Protein AF-A0A5N3ZYA6-F1 (afdb_monomer)

Radius of gyration: 19.06 Å; Cα contacts (8 Å, |Δi|>4): 61; chains: 1; bounding box: 46×32×50 Å

Structure (mmCIF, N/CA/C/O backbone):
data_AF-A0A5N3ZYA6-F1
#
_entry.id   AF-A0A5N3ZYA6-F1
#
loop_
_atom_site.group_PDB
_atom_site.id
_atom_site.type_symbol
_atom_site.label_atom_id
_atom_site.label_alt_id
_atom_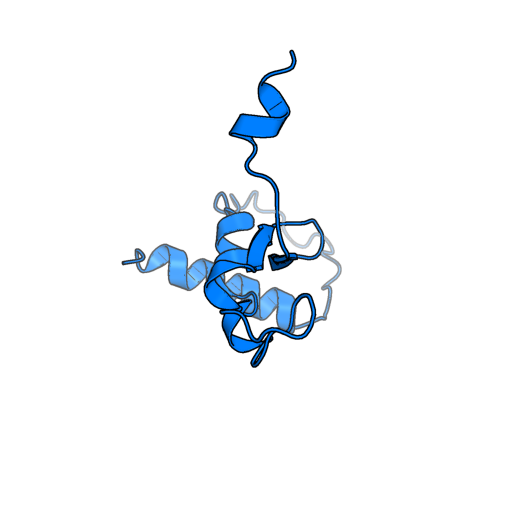site.label_comp_id
_atom_site.label_asym_id
_atom_site.label_entity_id
_atom_site.label_seq_id
_atom_site.pdbx_PDB_ins_code
_atom_site.Cartn_x
_atom_site.Cartn_y
_atom_site.Cartn_z
_atom_site.occupancy
_atom_site.B_iso_or_equiv
_atom_site.auth_seq_id
_atom_site.auth_comp_id
_atom_site.auth_asym_id
_atom_site.auth_atom_id
_atom_site.pdbx_PDB_model_num
ATOM 1 N N . MET A 1 1 ? 5.655 14.686 -11.450 1.00 33.44 1 MET A N 1
ATOM 2 C CA . MET A 1 1 ? 5.779 14.750 -12.922 1.00 33.44 1 MET A CA 1
ATOM 3 C C . MET A 1 1 ? 7.100 14.083 -13.269 1.00 33.44 1 MET A C 1
ATOM 5 O O . MET A 1 1 ? 8.119 14.544 -12.773 1.00 33.44 1 MET A O 1
ATOM 9 N N . LEU A 1 2 ? 7.083 12.939 -13.956 1.00 47.31 2 LEU A N 1
ATOM 10 C CA . LEU A 1 2 ? 8.307 12.205 -14.302 1.00 47.31 2 LEU A CA 1
ATOM 11 C C . LEU A 1 2 ? 8.927 12.786 -15.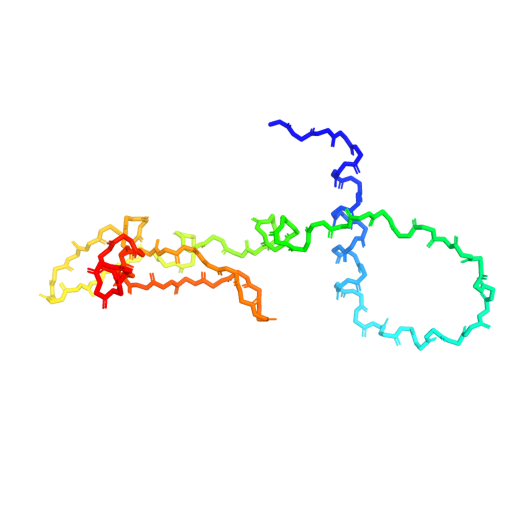580 1.00 47.31 2 LEU A C 1
ATOM 13 O O . LEU A 1 2 ? 8.202 13.171 -16.492 1.00 47.31 2 LEU A O 1
ATOM 17 N N . ASN A 1 3 ? 10.260 12.832 -15.623 1.00 56.62 3 ASN A N 1
ATOM 18 C CA . ASN A 1 3 ? 11.047 13.108 -16.825 1.00 56.62 3 ASN A CA 1
ATOM 19 C C . ASN A 1 3 ? 10.853 11.956 -17.834 1.00 56.62 3 ASN A C 1
ATOM 21 O O . ASN A 1 3 ? 10.841 10.792 -17.426 1.00 56.62 3 ASN A O 1
ATOM 25 N N . GLU A 1 4 ? 10.698 12.257 -19.125 1.00 56.47 4 GLU A N 1
ATOM 26 C CA . GLU A 1 4 ? 10.332 11.281 -20.172 1.00 56.47 4 GLU A CA 1
ATOM 27 C C . GLU A 1 4 ? 11.302 10.088 -20.270 1.00 56.47 4 GLU A C 1
ATOM 29 O O . GLU A 1 4 ? 10.905 8.970 -20.605 1.00 56.47 4 GLU A O 1
ATOM 34 N N . THR A 1 5 ? 12.564 10.296 -19.892 1.00 58.44 5 THR A N 1
ATOM 35 C CA . THR A 1 5 ? 13.608 9.265 -19.843 1.00 58.44 5 THR A CA 1
ATOM 36 C C . THR A 1 5 ? 13.322 8.162 -18.821 1.00 58.44 5 THR A C 1
ATOM 38 O O . THR A 1 5 ? 13.503 6.984 -19.128 1.00 58.44 5 THR A O 1
ATOM 41 N N . ASN A 1 6 ? 12.812 8.506 -17.634 1.00 60.34 6 ASN A N 1
ATOM 42 C CA . ASN A 1 6 ? 12.507 7.528 -16.581 1.00 60.34 6 ASN A CA 1
ATOM 43 C C . ASN A 1 6 ? 11.325 6.636 -16.979 1.00 60.34 6 ASN A C 1
ATOM 45 O O . ASN A 1 6 ? 11.323 5.439 -16.703 1.00 60.34 6 ASN A O 1
ATOM 49 N N . HIS A 1 7 ? 10.354 7.206 -17.695 1.00 65.88 7 HIS A N 1
ATOM 50 C CA . HIS A 1 7 ? 9.196 6.476 -18.200 1.00 65.88 7 HIS A CA 1
ATOM 51 C C . HIS A 1 7 ? 9.580 5.434 -19.267 1.00 65.88 7 HIS A C 1
ATOM 53 O O . HIS A 1 7 ? 9.029 4.332 -19.280 1.00 65.88 7 HIS A O 1
ATOM 59 N N . SER A 1 8 ? 10.557 5.744 -20.132 1.00 74.56 8 SER A N 1
ATOM 60 C CA . SER A 1 8 ? 11.079 4.778 -21.111 1.00 74.56 8 SER A CA 1
ATOM 61 C C . SER A 1 8 ? 11.748 3.580 -20.429 1.00 74.56 8 SER A C 1
ATOM 63 O O . SER A 1 8 ? 11.460 2.439 -20.784 1.00 74.56 8 SER A O 1
ATOM 65 N N . ILE A 1 9 ? 12.575 3.830 -19.408 1.00 74.00 9 ILE A N 1
ATOM 66 C CA . ILE A 1 9 ? 13.321 2.786 -18.686 1.00 74.00 9 ILE A CA 1
ATOM 67 C C . ILE A 1 9 ? 12.367 1.838 -17.944 1.00 74.00 9 ILE A C 1
ATOM 69 O O . ILE A 1 9 ? 12.473 0.622 -18.092 1.00 74.00 9 ILE A O 1
ATOM 73 N N . THR A 1 10 ? 11.387 2.368 -17.201 1.00 74.12 10 THR A N 1
ATOM 74 C CA . THR A 1 10 ? 10.387 1.548 -16.488 1.00 74.12 10 THR A CA 1
ATOM 75 C C . THR A 1 10 ? 9.590 0.658 -17.443 1.00 74.12 10 THR A C 1
ATOM 77 O O . THR A 1 10 ? 9.330 -0.506 -17.137 1.00 74.12 10 THR A O 1
ATOM 80 N N . LYS A 1 11 ? 9.219 1.181 -18.620 1.00 80.12 11 LYS A N 1
ATOM 81 C CA . LYS A 1 11 ? 8.461 0.434 -19.631 1.00 80.12 11 LYS A CA 1
ATOM 82 C C . LYS A 1 11 ? 9.264 -0.722 -20.222 1.00 80.12 11 LYS A C 1
ATOM 84 O O . LYS A 1 11 ? 8.689 -1.778 -20.480 1.00 80.12 11 LYS A O 1
ATOM 89 N N . ASP A 1 12 ? 10.557 -0.533 -20.454 1.00 80.25 12 ASP A N 1
ATOM 90 C CA . ASP A 1 12 ? 11.412 -1.588 -20.999 1.00 80.25 12 ASP A CA 1
ATOM 91 C C . ASP A 1 12 ? 11.699 -2.672 -19.953 1.00 80.25 12 ASP A C 1
ATOM 93 O O . ASP A 1 12 ? 11.504 -3.850 -20.244 1.00 80.25 12 ASP A O 1
ATOM 97 N N . MET A 1 13 ? 11.964 -2.289 -18.700 1.00 75.50 13 MET A N 1
ATOM 98 C CA . MET A 1 13 ? 12.072 -3.245 -17.590 1.00 75.50 13 MET A CA 1
ATOM 99 C C . MET A 1 13 ? 10.802 -4.078 -17.388 1.00 75.50 13 MET A C 1
ATOM 101 O O . MET A 1 13 ? 10.872 -5.285 -17.158 1.00 75.50 13 MET A O 1
ATOM 105 N N . LEU A 1 14 ? 9.626 -3.450 -17.489 1.00 81.94 14 LEU A N 1
ATOM 106 C CA . LEU A 1 14 ? 8.352 -4.155 -17.372 1.00 81.94 14 LEU A CA 1
ATOM 107 C C . LEU A 1 14 ? 8.178 -5.193 -18.492 1.00 81.94 14 LEU A C 1
ATOM 109 O O . LEU A 1 14 ? 7.721 -6.305 -18.234 1.00 81.94 14 LEU A O 1
ATOM 113 N N . LYS A 1 15 ? 8.563 -4.859 -19.731 1.00 82.25 15 LYS A N 1
ATOM 114 C CA . LYS A 1 15 ? 8.518 -5.815 -20.850 1.00 82.25 15 LYS A CA 1
ATOM 115 C C . LYS A 1 15 ? 9.445 -7.001 -20.612 1.00 82.25 15 LYS A C 1
ATOM 117 O O . LYS A 1 15 ? 9.044 -8.120 -20.925 1.00 82.25 15 LYS A O 1
ATOM 122 N N . ASP A 1 16 ? 10.640 -6.771 -20.078 1.00 78.75 16 ASP A N 1
ATOM 123 C CA . ASP A 1 16 ? 11.594 -7.841 -19.777 1.00 78.75 16 ASP A CA 1
ATOM 124 C C . ASP A 1 16 ? 11.057 -8.768 -18.680 1.00 78.75 16 ASP A C 1
ATOM 126 O O . ASP A 1 16 ? 11.071 -9.988 -18.845 1.00 78.75 16 ASP A O 1
ATOM 130 N N . PHE A 1 17 ? 1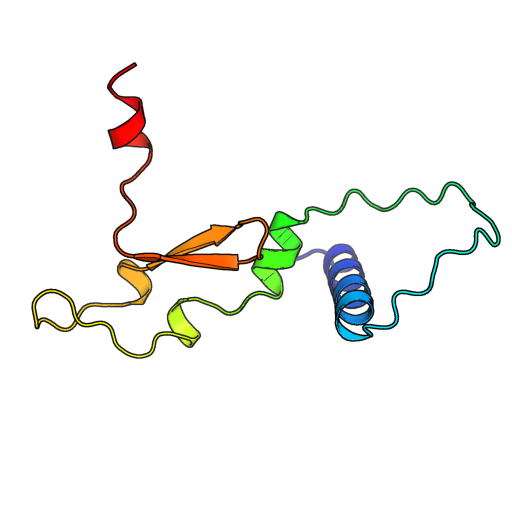0.473 -8.200 -17.619 1.00 77.31 17 PHE A N 1
ATOM 131 C CA . PHE A 1 17 ? 9.825 -8.963 -16.548 1.00 77.31 17 PHE A CA 1
ATOM 132 C C . PHE A 1 17 ? 8.661 -9.823 -17.068 1.00 77.31 17 PHE A C 1
ATOM 134 O O . PHE A 1 17 ? 8.594 -11.027 -16.815 1.00 77.31 17 PHE A O 1
ATOM 141 N N . CYS A 1 18 ? 7.754 -9.233 -17.854 1.00 80.75 18 CYS A N 1
ATOM 142 C CA . CYS A 1 18 ? 6.585 -9.938 -18.382 1.00 80.75 18 CYS A CA 1
ATOM 143 C C . CYS A 1 18 ? 6.930 -10.988 -19.446 1.00 80.75 18 CYS A C 1
ATOM 145 O O . CYS A 1 18 ? 6.140 -11.904 -19.668 1.00 80.75 18 CYS A O 1
ATOM 147 N N . ARG A 1 19 ? 8.078 -10.876 -20.126 1.00 80.88 19 ARG A N 1
ATOM 148 C CA . ARG A 1 19 ? 8.431 -11.793 -21.216 1.00 80.88 19 ARG A CA 1
ATOM 149 C C . ARG A 1 19 ? 8.818 -13.194 -20.750 1.00 80.88 19 ARG A C 1
ATOM 151 O O . ARG A 1 19 ? 8.774 -14.071 -21.604 1.00 80.88 19 ARG A O 1
ATOM 158 N N . SER A 1 20 ? 9.161 -13.418 -19.470 1.00 60.47 20 SER A N 1
ATOM 159 C CA . SER A 1 20 ? 9.464 -14.724 -18.820 1.00 60.47 20 SER A CA 1
ATOM 160 C C . SER A 1 20 ? 10.373 -15.719 -19.573 1.00 60.47 20 SER A C 1
ATOM 162 O O . SER A 1 20 ? 10.652 -16.804 -19.076 1.00 60.47 20 SER A O 1
ATOM 164 N N . ASN A 1 21 ? 10.922 -15.356 -20.728 1.00 53.41 21 ASN A N 1
ATOM 165 C CA . ASN A 1 21 ? 12.065 -16.006 -21.328 1.00 53.41 21 ASN A CA 1
ATOM 166 C C . ASN A 1 21 ? 13.275 -15.362 -20.672 1.00 53.41 21 ASN A C 1
ATOM 168 O O . ASN A 1 21 ? 13.749 -14.321 -21.128 1.00 53.41 21 ASN A O 1
ATOM 172 N N . PHE A 1 22 ? 13.749 -15.962 -19.578 1.00 54.84 22 PHE A N 1
ATOM 173 C CA . PHE A 1 22 ? 15.117 -15.756 -19.124 1.00 54.84 22 PHE A CA 1
ATOM 174 C C . PHE A 1 22 ? 16.011 -16.183 -20.288 1.00 54.84 22 PHE A C 1
ATOM 176 O O . PHE A 1 22 ? 16.344 -17.358 -20.444 1.00 54.84 22 PHE A O 1
ATOM 183 N N . VAL A 1 23 ? 16.308 -15.243 -21.188 1.00 51.72 23 VAL A N 1
ATOM 184 C CA . VAL A 1 23 ? 17.353 -15.418 -22.180 1.00 51.72 23 VAL A CA 1
ATOM 185 C C . VAL A 1 23 ? 18.583 -15.651 -21.332 1.00 51.72 23 VAL A C 1
ATOM 187 O O . VAL A 1 23 ? 19.048 -14.739 -20.651 1.00 51.72 23 VAL A O 1
ATOM 190 N N . SER A 1 24 ? 19.046 -16.902 -21.303 1.00 46.12 24 SER A N 1
ATOM 191 C CA . SER A 1 24 ? 20.380 -17.212 -20.827 1.00 46.12 24 SER A CA 1
ATOM 192 C C . SER A 1 24 ? 21.271 -16.215 -21.546 1.00 46.12 24 SER A C 1
ATOM 194 O O . SER A 1 24 ? 21.338 -16.235 -22.776 1.00 46.12 24 SER A O 1
ATOM 196 N N . ILE A 1 25 ? 21.829 -15.259 -20.802 1.00 50.94 25 ILE A N 1
ATOM 197 C CA . ILE A 1 25 ? 22.789 -14.302 -21.330 1.00 50.94 25 ILE A CA 1
ATOM 198 C C . ILE A 1 25 ? 24.032 -15.139 -21.639 1.00 50.94 25 ILE A C 1
ATOM 200 O O . ILE A 1 25 ? 25.015 -15.140 -20.906 1.00 50.94 25 ILE A O 1
ATOM 204 N N . THR A 1 26 ? 23.981 -15.933 -22.707 1.00 47.41 26 THR A N 1
ATOM 205 C CA . THR A 1 26 ? 25.173 -16.377 -23.397 1.00 47.41 26 THR A CA 1
ATOM 206 C C . THR A 1 26 ? 25.788 -15.097 -23.899 1.00 47.41 26 THR A C 1
ATOM 208 O O . THR A 1 26 ? 25.220 -14.434 -24.765 1.00 47.41 26 THR A O 1
ATOM 211 N N . ALA A 1 27 ? 26.884 -14.732 -23.245 1.00 49.47 27 ALA A N 1
ATOM 212 C CA . ALA A 1 27 ? 27.751 -13.613 -23.531 1.00 49.47 27 ALA A CA 1
ATOM 213 C C . ALA A 1 27 ? 28.037 -13.492 -25.037 1.00 49.47 27 ALA A C 1
ATOM 215 O O . ALA A 1 27 ? 29.054 -13.960 -25.536 1.00 49.47 27 ALA A O 1
ATOM 216 N N . ALA A 1 28 ? 27.134 -12.851 -25.767 1.00 45.56 28 ALA A N 1
ATOM 217 C CA . ALA A 1 28 ? 27.356 -12.391 -27.119 1.00 45.56 28 ALA A CA 1
ATOM 218 C C . ALA A 1 28 ? 27.454 -10.874 -27.013 1.00 45.56 28 ALA A C 1
ATOM 220 O O . ALA A 1 28 ? 26.474 -10.147 -27.136 1.00 45.56 28 ALA A O 1
ATOM 221 N N . ASN A 1 29 ? 28.684 -10.445 -26.730 1.00 50.38 29 ASN A N 1
ATOM 222 C CA . ASN A 1 29 ? 29.160 -9.067 -26.727 1.00 50.38 29 ASN A CA 1
ATOM 223 C C . ASN A 1 29 ? 28.737 -8.267 -25.492 1.00 50.38 29 ASN A C 1
ATOM 225 O O . ASN A 1 29 ? 27.889 -7.382 -25.553 1.00 50.38 29 ASN A O 1
ATOM 229 N N . ALA A 1 30 ? 29.420 -8.536 -24.375 1.00 48.75 30 ALA A N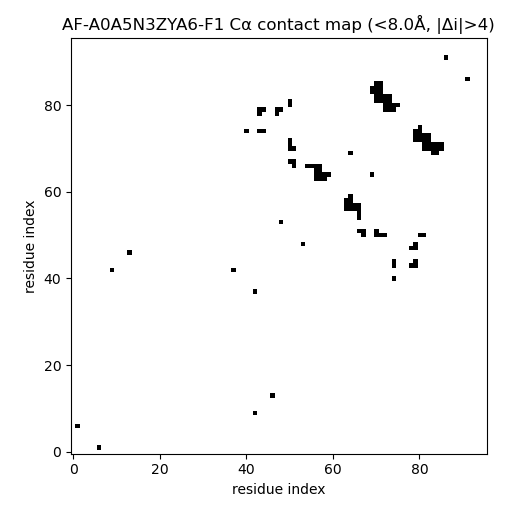 1
ATOM 230 C CA . ALA A 1 30 ? 29.552 -7.575 -23.288 1.00 48.75 30 ALA A CA 1
ATOM 231 C C . ALA A 1 30 ? 30.308 -6.337 -23.804 1.00 48.75 30 ALA A C 1
ATOM 233 O O . ALA A 1 30 ? 31.499 -6.154 -23.556 1.00 48.75 30 ALA A O 1
ATOM 234 N N . THR A 1 31 ? 29.615 -5.462 -24.532 1.00 48.66 31 THR A N 1
ATOM 235 C CA . THR A 1 31 ? 29.881 -4.046 -24.340 1.00 48.66 31 THR A CA 1
ATOM 236 C C . THR A 1 31 ? 29.549 -3.787 -22.879 1.00 48.66 31 THR A C 1
ATOM 238 O O . THR A 1 31 ? 28.513 -4.219 -22.374 1.00 48.66 31 THR A O 1
ATOM 241 N N . THR A 1 32 ? 30.475 -3.163 -22.163 1.00 50.91 32 THR A N 1
ATOM 242 C CA . THR A 1 32 ? 30.267 -2.606 -20.828 1.00 50.91 32 THR A CA 1
ATOM 243 C C . THR A 1 32 ? 29.208 -1.508 -20.934 1.00 50.91 32 THR A C 1
ATOM 245 O O . THR A 1 32 ? 29.506 -0.317 -20.892 1.00 50.91 32 THR A O 1
ATOM 248 N N . GLY A 1 33 ? 27.968 -1.911 -21.198 1.00 43.84 33 GLY A N 1
ATOM 249 C CA . GLY A 1 33 ? 26.804 -1.064 -21.211 1.00 43.84 33 GLY A CA 1
ATOM 250 C C . GLY A 1 33 ? 26.575 -0.676 -19.772 1.00 43.84 33 GLY A C 1
ATOM 251 O O . GLY A 1 33 ? 26.207 -1.509 -18.949 1.00 43.84 33 GLY A O 1
ATOM 252 N N . SER A 1 34 ? 26.868 0.583 -19.470 1.00 48.59 34 SER A N 1
ATOM 253 C CA . SER A 1 34 ? 26.395 1.251 -18.271 1.00 48.59 34 SER A CA 1
ATOM 254 C C . SER A 1 34 ? 24.883 1.053 -18.208 1.00 48.59 34 SER A C 1
ATOM 256 O O . SER A 1 34 ? 24.139 1.814 -18.827 1.00 48.59 34 SER A O 1
ATOM 258 N N . PHE A 1 35 ? 24.427 0.026 -17.489 1.00 53.81 35 PHE A N 1
ATOM 259 C CA . PHE A 1 35 ? 23.043 -0.042 -17.057 1.00 53.81 35 PHE A CA 1
ATOM 260 C C . PHE A 1 35 ? 22.792 1.271 -16.312 1.00 53.81 35 PHE A C 1
ATOM 262 O O . PHE A 1 35 ? 23.541 1.571 -15.375 1.00 53.81 35 PHE A O 1
ATOM 269 N N . PRO A 1 36 ? 21.828 2.103 -16.753 1.00 63.62 36 PRO A N 1
ATOM 270 C CA . PRO A 1 36 ? 21.441 3.282 -15.995 1.00 63.62 36 PRO A CA 1
ATOM 271 C C . PRO A 1 36 ? 21.238 2.854 -14.544 1.00 63.62 36 PRO A C 1
ATOM 273 O O . PRO A 1 36 ? 20.714 1.768 -14.308 1.00 63.62 36 PRO A O 1
ATOM 276 N N . SER A 1 37 ? 21.680 3.649 -13.572 1.00 63.62 37 SER A N 1
ATOM 277 C CA . SER A 1 3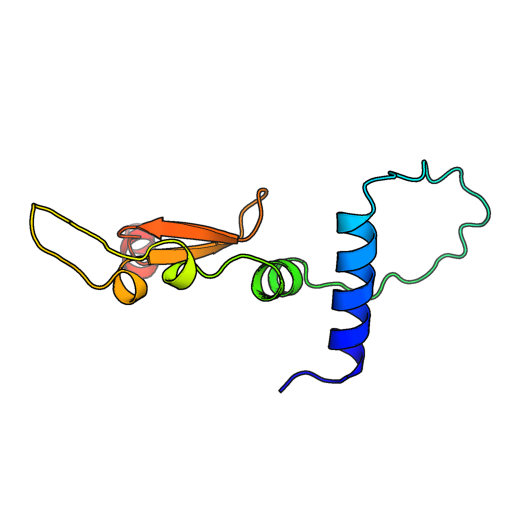7 ? 21.422 3.344 -12.166 1.00 63.62 37 SER A CA 1
ATOM 278 C C . SER A 1 37 ? 19.907 3.321 -11.947 1.00 63.62 37 SER A C 1
ATOM 280 O O . SER A 1 37 ? 19.273 4.371 -11.835 1.00 63.62 37 SER A O 1
ATOM 282 N N . VAL A 1 38 ? 19.320 2.128 -11.972 1.00 69.19 38 VAL A N 1
ATOM 283 C CA . VAL A 1 38 ? 17.886 1.925 -11.807 1.00 69.19 38 VAL A CA 1
ATOM 284 C C . VAL A 1 38 ? 17.580 1.907 -10.319 1.00 69.19 38 VAL A C 1
ATOM 286 O O . VAL A 1 38 ? 18.101 1.076 -9.577 1.00 69.19 38 VAL A O 1
ATOM 289 N N . ASP A 1 39 ? 16.685 2.792 -9.894 1.00 83.75 39 ASP A N 1
ATOM 290 C CA . ASP A 1 39 ? 16.073 2.693 -8.577 1.00 83.75 39 ASP A CA 1
ATOM 291 C C . ASP A 1 39 ? 14.982 1.613 -8.607 1.00 83.75 39 ASP A C 1
ATOM 293 O O . ASP A 1 39 ? 13.867 1.821 -9.095 1.00 83.75 39 ASP A O 1
ATOM 297 N N . ILE A 1 40 ? 15.322 0.431 -8.094 1.00 81.50 40 ILE A N 1
ATOM 298 C CA . ILE A 1 40 ? 14.407 -0.712 -8.031 1.00 81.50 40 ILE A CA 1
ATOM 299 C C . ILE A 1 40 ? 13.199 -0.436 -7.127 1.00 81.50 40 ILE A C 1
ATOM 301 O O . ILE A 1 40 ? 12.104 -0.938 -7.388 1.00 81.50 40 ILE A O 1
ATOM 305 N N . ASN A 1 41 ? 13.365 0.413 -6.107 1.00 86.75 41 ASN A N 1
ATOM 306 C CA . ASN A 1 41 ? 12.264 0.793 -5.234 1.00 86.75 41 ASN A CA 1
ATOM 307 C C . ASN A 1 41 ? 11.265 1.653 -6.004 1.00 86.75 41 ASN A C 1
ATOM 309 O O . ASN A 1 41 ? 10.051 1.451 -5.921 1.00 86.75 41 ASN A O 1
ATOM 313 N N . HIS A 1 42 ? 11.785 2.577 -6.815 1.00 85.12 42 HIS A N 1
ATOM 314 C CA . HIS A 1 42 ? 10.958 3.365 -7.712 1.00 85.12 42 HIS A CA 1
ATOM 315 C C . HIS A 1 42 ? 10.218 2.471 -8.714 1.00 85.12 42 HIS A C 1
ATOM 317 O O . HIS A 1 42 ? 9.008 2.622 -8.861 1.00 85.12 42 HIS A O 1
ATOM 323 N N . PHE A 1 43 ? 10.890 1.492 -9.327 1.00 85.81 43 PHE A N 1
ATOM 324 C CA . PHE A 1 43 ? 10.250 0.537 -10.237 1.00 85.81 43 PHE A CA 1
ATOM 325 C C . PHE A 1 43 ? 9.059 -0.180 -9.581 1.00 85.81 43 PHE A C 1
ATOM 327 O O . PHE A 1 43 ? 7.936 -0.073 -10.079 1.00 85.81 43 PHE A O 1
ATOM 334 N N . PHE A 1 44 ? 9.260 -0.824 -8.425 1.00 88.25 44 PHE A N 1
ATOM 335 C CA . PHE A 1 44 ? 8.180 -1.529 -7.725 1.00 88.25 44 PHE A CA 1
ATOM 336 C C . PHE A 1 44 ? 7.046 -0.605 -7.277 1.00 88.25 44 PHE A C 1
ATOM 338 O O . PHE A 1 44 ? 5.887 -1.013 -7.323 1.00 88.25 44 PHE A O 1
ATOM 345 N N . SER A 1 45 ? 7.346 0.644 -6.909 1.00 86.81 45 SER A N 1
ATOM 346 C CA . SER A 1 45 ? 6.313 1.628 -6.562 1.00 86.81 45 SER A CA 1
ATOM 347 C C . SER A 1 45 ? 5.396 1.999 -7.735 1.00 86.81 45 SER A C 1
ATOM 349 O O . SER A 1 45 ? 4.264 2.412 -7.506 1.00 86.81 45 SER A O 1
ATOM 351 N N . GLN A 1 46 ? 5.876 1.871 -8.979 1.00 87.31 46 GLN A N 1
ATOM 352 C CA . GLN A 1 46 ? 5.114 2.207 -10.186 1.00 87.31 46 GLN A CA 1
ATOM 353 C C . GLN A 1 46 ? 4.306 1.023 -10.721 1.00 87.31 46 GLN A C 1
ATOM 355 O O . GLN A 1 46 ? 3.207 1.220 -11.234 1.00 87.31 46 GLN A O 1
ATOM 360 N N . ILE A 1 47 ? 4.862 -0.190 -10.651 1.00 88.12 47 ILE A N 1
ATOM 361 C CA . ILE A 1 47 ? 4.247 -1.382 -11.257 1.00 88.12 47 ILE A CA 1
ATOM 362 C C . ILE A 1 47 ? 3.433 -2.222 -10.267 1.00 88.12 47 ILE A C 1
ATOM 364 O O . ILE A 1 47 ? 2.608 -3.030 -10.687 1.00 88.12 47 ILE A O 1
ATOM 368 N N . GLY A 1 48 ? 3.688 -2.070 -8.966 1.00 88.69 48 GLY A N 1
ATOM 369 C CA . GLY A 1 48 ? 3.000 -2.817 -7.924 1.00 88.69 48 GLY A CA 1
ATOM 370 C C . GLY A 1 48 ? 1.529 -2.425 -7.814 1.00 88.69 48 GLY A C 1
ATOM 371 O O . GLY A 1 48 ? 1.143 -1.289 -8.089 1.00 88.69 48 GLY A O 1
ATOM 372 N N . HIS A 1 49 ? 0.696 -3.366 -7.376 1.00 90.00 49 HIS A N 1
ATOM 373 C CA . HIS A 1 49 ? -0.698 -3.063 -7.076 1.00 90.00 49 HIS A CA 1
ATOM 374 C C . HIS A 1 49 ? -0.800 -2.132 -5.863 1.00 90.00 49 HIS A C 1
ATOM 376 O O . HIS A 1 49 ? -0.157 -2.354 -4.837 1.00 90.00 49 HIS A O 1
ATOM 382 N N . SER A 1 50 ? -1.646 -1.104 -5.959 1.00 90.44 50 SER A N 1
ATOM 383 C CA . SER A 1 50 ? -1.947 -0.252 -4.810 1.00 90.44 50 SER A CA 1
ATOM 384 C C . SER A 1 50 ? -2.689 -1.044 -3.729 1.00 90.44 50 SER A C 1
ATOM 386 O O . SER A 1 50 ? -3.681 -1.724 -4.010 1.00 90.44 50 SER A O 1
ATOM 388 N N . CYS A 1 51 ? -2.272 -0.885 -2.468 1.00 91.00 51 CYS A N 1
ATOM 389 C CA . CYS A 1 51 ? -2.937 -1.492 -1.310 1.00 91.00 51 CYS A CA 1
ATOM 390 C C . CYS A 1 51 ? -4.428 -1.131 -1.234 1.00 91.00 51 CYS A C 1
ATOM 392 O O . CYS A 1 51 ? -5.252 -1.957 -0.841 1.00 91.00 51 CYS A O 1
ATOM 394 N N . SER A 1 52 ? -4.776 0.100 -1.627 1.00 86.12 52 SER A N 1
ATOM 395 C CA . SER A 1 52 ? -6.154 0.593 -1.608 1.00 86.12 52 SER A CA 1
ATOM 396 C C . SER A 1 52 ? -7.054 -0.040 -2.655 1.00 86.12 52 SER A C 1
ATOM 398 O O . SER A 1 52 ? -8.267 -0.041 -2.482 1.00 86.12 52 SER A O 1
ATOM 400 N N . ASP A 1 53 ? -6.461 -0.516 -3.745 1.00 87.94 53 ASP A N 1
ATOM 401 C CA . ASP A 1 53 ? -7.204 -1.008 -4.902 1.00 87.94 53 ASP A CA 1
ATOM 402 C C . ASP A 1 53 ? -7.413 -2.521 -4.788 1.00 87.94 53 ASP A C 1
ATOM 404 O O . ASP A 1 53 ? -8.384 -3.059 -5.312 1.00 87.94 53 ASP A O 1
ATOM 408 N N . MET A 1 54 ? -6.532 -3.209 -4.050 1.00 91.06 54 MET A N 1
ATOM 409 C CA . MET A 1 54 ? -6.687 -4.626 -3.719 1.00 91.06 54 MET A CA 1
ATOM 410 C C . MET A 1 54 ? -7.665 -4.864 -2.564 1.00 91.06 54 MET A C 1
ATOM 412 O O . MET A 1 54 ? -8.432 -5.827 -2.597 1.00 91.06 54 MET A O 1
ATOM 416 N N . VAL A 1 55 ? -7.634 -4.023 -1.523 1.00 90.75 55 VAL A N 1
ATOM 417 C CA . VAL A 1 55 ? -8.424 -4.230 -0.300 1.00 90.75 55 VAL A CA 1
ATOM 418 C C . VAL A 1 55 ? -9.620 -3.283 -0.276 1.00 90.75 55 VAL A C 1
ATOM 420 O O . VAL A 1 55 ? -9.530 -2.142 0.168 1.00 90.75 55 VAL A O 1
ATOM 423 N N . MET A 1 56 ? -10.764 -3.789 -0.736 1.00 90.81 56 MET A N 1
ATOM 424 C CA . MET A 1 56 ? -11.990 -2.997 -0.898 1.00 90.81 56 MET A CA 1
ATOM 425 C C . MET A 1 56 ? -12.692 -2.646 0.422 1.00 90.81 56 MET A C 1
ATOM 427 O O . MET A 1 56 ? -13.375 -1.627 0.494 1.00 90.81 56 MET A O 1
ATOM 431 N N . ARG A 1 57 ? -12.583 -3.500 1.450 1.00 93.75 57 ARG A N 1
ATOM 432 C CA . ARG A 1 57 ? -13.188 -3.301 2.780 1.00 93.75 57 ARG A CA 1
ATOM 433 C C . ARG A 1 57 ? -12.279 -3.854 3.868 1.00 93.75 57 ARG A C 1
ATOM 435 O O . ARG A 1 57 ? -11.701 -4.926 3.694 1.00 93.75 57 ARG A O 1
ATOM 442 N N . CYS A 1 58 ? -12.204 -3.155 4.996 1.00 93.69 58 CYS A N 1
ATOM 443 C CA . CYS A 1 58 ? -11.388 -3.544 6.139 1.00 93.69 58 CYS A CA 1
ATOM 444 C C . CYS A 1 58 ? -12.245 -3.559 7.396 1.00 93.69 58 CYS A C 1
ATOM 446 O O . CYS A 1 58 ? -12.912 -2.576 7.704 1.00 93.69 58 CYS A O 1
ATOM 448 N N . PHE A 1 59 ? -12.180 -4.661 8.137 1.00 96.25 59 PHE A N 1
ATOM 449 C CA . PHE A 1 59 ? -12.855 -4.803 9.419 1.00 96.25 59 PHE A CA 1
ATOM 450 C C . PHE A 1 59 ? -11.821 -5.086 10.499 1.00 96.25 59 PHE A C 1
ATOM 452 O O . PHE A 1 59 ? -11.040 -6.032 10.390 1.00 96.25 59 PHE A O 1
ATOM 459 N N . TRP A 1 60 ? -11.826 -4.277 11.552 1.00 96.00 60 TRP A N 1
ATOM 460 C CA . TRP A 1 60 ? -10.973 -4.467 12.716 1.00 96.00 60 TRP A CA 1
ATOM 461 C C . TRP A 1 60 ? -11.823 -4.391 13.974 1.00 96.00 60 TRP A C 1
ATOM 463 O O . TRP A 1 60 ? -12.541 -3.421 14.180 1.00 96.00 60 TRP A O 1
ATOM 473 N N . LYS A 1 61 ? -11.762 -5.433 14.813 1.00 96.06 61 LYS A N 1
ATOM 474 C CA . LYS A 1 61 ? -12.614 -5.560 16.012 1.00 96.06 61 LYS A CA 1
ATOM 475 C C . LYS A 1 61 ? -14.112 -5.371 15.713 1.00 96.06 61 LYS A C 1
ATOM 477 O O . LYS A 1 61 ? -14.823 -4.739 16.483 1.00 96.06 61 LYS A O 1
ATOM 482 N N . SER A 1 62 ? -14.571 -5.933 14.594 1.00 96.38 62 SER A N 1
ATOM 483 C CA . SER A 1 62 ? -15.953 -5.822 14.099 1.00 96.38 62 SER A CA 1
ATOM 484 C C . SER A 1 62 ? -16.395 -4.416 13.673 1.00 96.38 62 SER A C 1
ATOM 486 O O . SER A 1 62 ? -17.561 -4.236 13.333 1.00 96.38 62 SER A O 1
ATOM 488 N N . GLU A 1 63 ? -15.486 -3.441 13.626 1.00 97.25 63 GLU A N 1
ATOM 489 C CA . GLU A 1 63 ? -15.750 -2.106 13.088 1.00 97.25 63 GLU A CA 1
ATOM 490 C C . GLU A 1 63 ? -15.158 -1.972 11.683 1.00 97.25 63 GLU A C 1
ATOM 492 O O . GLU A 1 63 ? -14.040 -2.428 11.420 1.00 97.25 63 GLU A O 1
ATOM 497 N N . GLU A 1 64 ? -15.912 -1.356 10.771 1.00 96.81 64 GLU A N 1
ATOM 498 C CA . GLU A 1 64 ? -15.403 -1.005 9.447 1.00 96.81 64 GLU A CA 1
ATOM 499 C C . GLU A 1 64 ? -14.429 0.172 9.572 1.00 96.81 64 GLU A C 1
ATOM 501 O O . GLU A 1 64 ? -14.738 1.201 10.175 1.00 96.81 64 GLU A O 1
ATOM 506 N N . ILE A 1 65 ? -13.235 0.009 9.008 1.00 94.88 65 ILE A N 1
ATOM 507 C CA . ILE A 1 65 ? -12.162 1.003 9.047 1.00 94.88 65 ILE A CA 1
ATOM 508 C C . ILE A 1 65 ? -11.706 1.357 7.632 1.00 94.88 65 ILE A C 1
ATOM 510 O O . ILE A 1 65 ? -11.815 0.563 6.699 1.00 94.88 65 ILE A O 1
ATOM 514 N N . ASP A 1 66 ? -11.125 2.544 7.477 1.00 93.12 66 ASP A N 1
ATOM 515 C CA . ASP A 1 66 ? -10.567 2.980 6.198 1.00 93.12 66 ASP A CA 1
ATOM 516 C C . ASP A 1 66 ? -9.266 2.226 5.863 1.00 93.12 66 ASP A C 1
ATOM 518 O O . ASP A 1 66 ? -8.201 2.507 6.422 1.00 93.12 66 ASP A O 1
ATOM 522 N N . CYS A 1 67 ? -9.334 1.296 4.908 1.00 91.81 67 CYS A N 1
ATOM 523 C CA . CYS A 1 67 ? -8.175 0.545 4.426 1.00 91.81 67 CYS A CA 1
ATOM 524 C C . CYS A 1 67 ? -7.004 1.439 4.001 1.00 91.81 67 CYS A C 1
ATOM 526 O O . CYS A 1 67 ? -5.854 1.091 4.267 1.00 91.81 67 CYS A O 1
ATOM 528 N N . LYS A 1 68 ? -7.275 2.600 3.383 1.00 91.06 68 LYS A N 1
ATOM 529 C CA . LYS A 1 68 ? -6.233 3.512 2.881 1.00 91.06 68 LYS A CA 1
ATOM 530 C C . LYS A 1 68 ? -5.422 4.131 4.011 1.00 91.06 68 LYS A C 1
ATOM 532 O O . LYS A 1 68 ? -4.254 4.449 3.825 1.00 91.06 68 LYS A O 1
ATOM 537 N N . LYS A 1 69 ? -6.047 4.302 5.176 1.00 90.94 69 LYS A N 1
ATOM 538 C CA . LYS A 1 69 ? -5.419 4.883 6.362 1.00 90.94 69 LYS A CA 1
ATOM 539 C C . LYS A 1 69 ? -4.607 3.861 7.156 1.00 90.94 69 LYS A C 1
ATOM 541 O O . LYS A 1 69 ? -3.612 4.227 7.775 1.00 90.94 69 LYS A O 1
ATOM 546 N N . TRP A 1 70 ? -5.053 2.607 7.187 1.00 91.19 70 TRP A N 1
ATOM 547 C CA . TRP A 1 70 ? -4.498 1.587 8.083 1.00 91.19 70 TRP A CA 1
ATOM 548 C C . TRP A 1 70 ? -3.517 0.615 7.414 1.00 91.19 70 TRP A C 1
ATOM 550 O O . TRP A 1 70 ? -2.773 -0.072 8.120 1.00 91.19 70 TRP A O 1
ATOM 560 N N . MET A 1 71 ? -3.491 0.565 6.081 1.00 92.75 71 MET A N 1
ATOM 561 C CA . MET A 1 71 ? -2.508 -0.193 5.307 1.00 92.75 71 MET A CA 1
ATOM 562 C C . MET A 1 71 ? -1.315 0.687 4.939 1.00 92.75 71 MET A C 1
ATOM 564 O O . MET A 1 71 ? -1.474 1.748 4.343 1.00 92.75 71 MET A O 1
ATOM 568 N N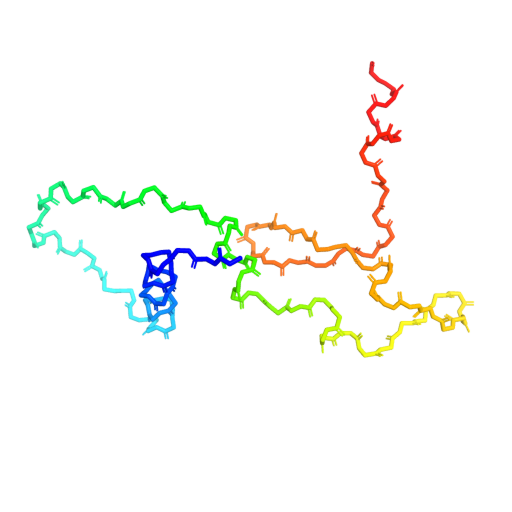 . ASN A 1 72 ? -0.110 0.219 5.257 1.00 91.94 72 ASN A N 1
ATOM 569 C CA . ASN A 1 72 ? 1.137 0.909 4.945 1.00 91.94 72 ASN A CA 1
ATOM 570 C C . ASN A 1 72 ? 1.861 0.167 3.814 1.00 91.94 72 ASN A C 1
ATOM 572 O O . ASN A 1 72 ? 2.214 -0.999 4.015 1.00 91.94 72 ASN A O 1
ATOM 576 N N . PRO A 1 73 ? 2.096 0.796 2.651 1.00 92.75 73 PRO A N 1
ATOM 577 C CA . PRO A 1 73 ? 2.897 0.187 1.600 1.00 92.75 73 PRO A CA 1
ATOM 578 C C . PRO A 1 73 ? 4.367 0.086 2.032 1.00 92.75 73 PRO A C 1
ATOM 580 O O . PRO A 1 73 ? 4.918 0.991 2.663 1.00 92.75 73 PRO A O 1
ATOM 583 N N . THR A 1 74 ? 5.019 -1.018 1.691 1.00 92.12 74 THR A N 1
ATOM 584 C CA . THR A 1 74 ? 6.429 -1.286 1.986 1.00 92.12 74 THR A CA 1
ATOM 585 C C . THR A 1 74 ? 7.033 -2.128 0.875 1.00 92.12 74 THR A C 1
ATOM 587 O O . THR A 1 74 ? 6.377 -3.015 0.340 1.00 92.12 74 THR A O 1
ATOM 590 N N . ILE A 1 75 ? 8.282 -1.843 0.519 1.00 91.31 75 ILE A N 1
ATOM 591 C CA . ILE A 1 75 ? 9.001 -2.590 -0.513 1.00 91.31 75 ILE A CA 1
ATOM 592 C C . ILE A 1 75 ? 9.820 -3.685 0.167 1.00 91.31 75 ILE A C 1
ATOM 594 O O . ILE A 1 75 ? 10.599 -3.408 1.081 1.00 91.31 75 ILE A O 1
ATOM 598 N N . THR A 1 76 ? 9.622 -4.921 -0.276 1.00 91.19 76 THR A N 1
ATOM 599 C CA . THR A 1 76 ? 10.320 -6.122 0.192 1.00 91.19 76 THR A CA 1
ATOM 600 C C . THR A 1 76 ? 11.021 -6.814 -0.981 1.00 91.19 76 THR A C 1
ATOM 602 O O . THR A 1 76 ? 11.024 -6.307 -2.105 1.00 91.19 76 THR A O 1
ATOM 605 N N . GLN A 1 77 ? 11.632 -7.977 -0.742 1.00 87.69 77 GLN A N 1
ATOM 606 C CA . GLN A 1 77 ? 12.245 -8.774 -1.813 1.00 87.69 77 GLN A CA 1
ATOM 607 C C . GLN A 1 77 ? 11.204 -9.326 -2.799 1.00 87.69 77 GLN A C 1
ATOM 609 O O . GLN A 1 77 ? 11.526 -9.617 -3.948 1.00 87.69 77 GLN A O 1
ATOM 614 N N . GLU A 1 78 ? 9.952 -9.422 -2.361 1.00 87.88 78 GLU A N 1
ATOM 615 C CA . GLU A 1 78 ? 8.7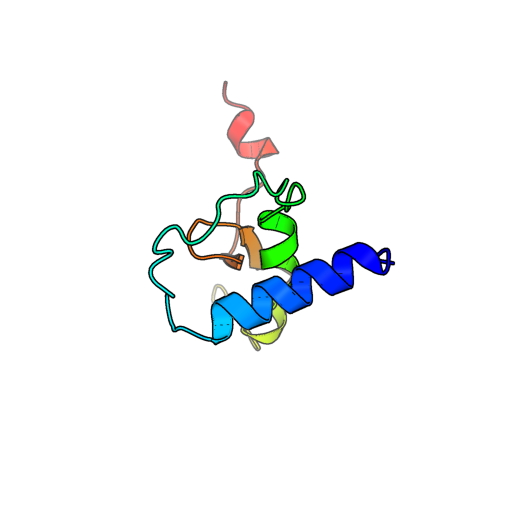95 -9.859 -3.137 1.00 87.88 78 GLU A CA 1
ATOM 616 C C . GLU A 1 78 ? 8.133 -8.709 -3.919 1.00 87.88 78 GLU A C 1
ATOM 618 O O . GLU A 1 78 ? 7.218 -8.947 -4.705 1.00 87.88 78 GLU A O 1
ATOM 623 N N . GLY A 1 79 ? 8.590 -7.465 -3.731 1.00 89.69 79 GLY A N 1
ATOM 624 C CA . GLY A 1 79 ? 8.053 -6.273 -4.386 1.00 89.69 79 GLY A CA 1
ATOM 625 C C . GLY A 1 79 ? 7.254 -5.375 -3.439 1.00 89.69 79 GLY A C 1
ATOM 626 O O . GLY A 1 79 ? 7.598 -5.220 -2.269 1.00 89.69 79 GLY A O 1
ATOM 627 N N . LEU A 1 80 ? 6.207 -4.721 -3.954 1.00 92.75 80 LEU A N 1
ATOM 628 C CA . LEU A 1 80 ? 5.360 -3.815 -3.172 1.00 92.75 80 LEU A CA 1
ATOM 629 C C . LEU A 1 80 ? 4.338 -4.611 -2.345 1.00 92.75 80 LEU A C 1
ATOM 631 O O . LEU A 1 80 ? 3.442 -5.243 -2.898 1.00 92.75 80 LEU A O 1
ATOM 635 N N . CYS A 1 81 ? 4.463 -4.546 -1.023 1.00 92.81 81 CYS A N 1
ATOM 636 C CA . CYS A 1 81 ? 3.618 -5.230 -0.046 1.00 92.81 81 CYS A CA 1
ATOM 637 C C . CYS A 1 81 ? 2.887 -4.232 0.866 1.00 92.81 81 CYS A C 1
ATOM 639 O O . CYS A 1 81 ? 3.251 -3.060 0.947 1.00 92.81 81 CYS A O 1
ATOM 641 N N . CYS A 1 82 ? 1.859 -4.701 1.579 1.00 93.75 82 CYS A N 1
ATOM 642 C CA . CYS A 1 82 ? 1.004 -3.874 2.434 1.00 93.75 82 CYS A CA 1
ATOM 643 C C . CYS A 1 82 ? 0.978 -4.417 3.867 1.00 93.75 82 CYS A C 1
ATOM 645 O O . CYS A 1 82 ? 0.612 -5.572 4.084 1.00 93.75 82 CYS A O 1
ATOM 647 N N . THR A 1 83 ? 1.306 -3.574 4.848 1.00 93.44 83 THR A N 1
ATOM 648 C CA . THR A 1 83 ? 1.317 -3.941 6.271 1.00 93.44 83 THR A CA 1
ATOM 649 C C . THR A 1 83 ? 0.209 -3.216 7.025 1.00 93.44 83 THR A C 1
ATOM 651 O O . THR A 1 83 ? 0.170 -1.982 7.076 1.00 93.44 83 THR A O 1
ATOM 654 N N . PHE A 1 84 ? -0.680 -3.982 7.651 1.00 93.62 84 PHE A N 1
ATOM 655 C CA . PHE A 1 84 ? -1.721 -3.448 8.522 1.00 93.62 84 PHE A CA 1
ATOM 656 C C . PHE A 1 84 ? -1.152 -3.051 9.890 1.00 93.62 84 PHE A C 1
ATOM 658 O O . PHE A 1 84 ? -0.396 -3.814 10.491 1.00 93.62 84 PHE A O 1
ATOM 665 N N . ASN A 1 85 ? -1.563 -1.885 10.401 1.00 90.88 85 ASN A N 1
ATOM 666 C CA . ASN A 1 85 ? -1.244 -1.419 11.759 1.00 90.88 85 ASN A CA 1
ATOM 667 C C . ASN A 1 85 ? 0.269 -1.398 12.064 1.00 90.88 85 ASN A C 1
ATOM 669 O O . ASN A 1 85 ? 0.723 -1.827 13.127 1.00 90.88 85 ASN A O 1
ATOM 673 N N . LEU A 1 86 ? 1.057 -0.909 11.103 1.00 89.62 86 LEU A N 1
ATOM 674 C CA . LEU A 1 86 ? 2.498 -0.767 11.263 1.00 89.62 86 LEU A CA 1
ATOM 675 C C . LEU A 1 86 ? 2.814 0.312 12.308 1.00 89.62 86 LEU A C 1
ATOM 677 O O . LEU A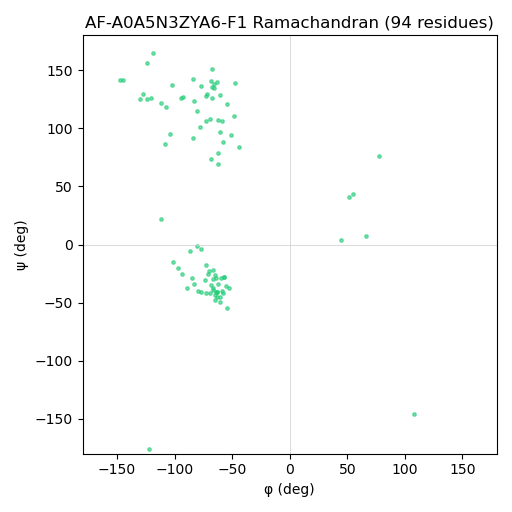 1 86 ? 2.379 1.458 12.197 1.00 89.62 86 LEU A O 1
ATOM 681 N N . MET A 1 87 ? 3.609 -0.052 13.312 1.00 86.94 87 MET A N 1
ATOM 682 C CA . MET A 1 87 ? 4.087 0.885 14.324 1.00 86.94 87 MET A CA 1
ATOM 683 C C . MET A 1 87 ? 5.139 1.829 13.717 1.00 86.94 87 MET A C 1
ATOM 685 O O . MET A 1 87 ? 6.100 1.342 13.117 1.00 86.94 87 MET A O 1
ATOM 689 N N . PRO A 1 88 ? 5.017 3.161 13.877 1.00 84.06 88 PRO A N 1
ATOM 690 C CA . PRO A 1 88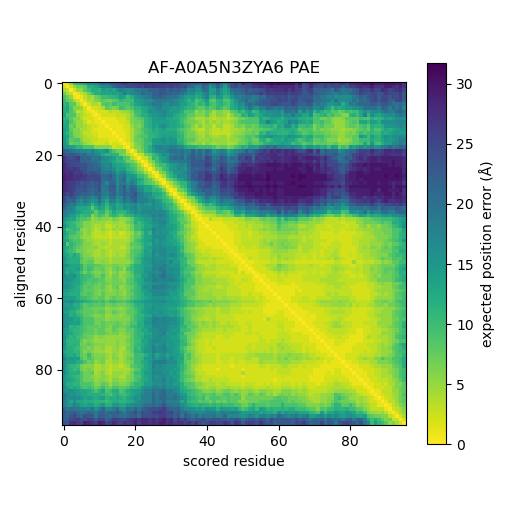 ? 5.990 4.084 13.306 1.00 84.06 88 PRO A CA 1
ATOM 691 C C . PRO A 1 88 ? 7.381 3.887 13.918 1.00 84.06 88 PRO A C 1
ATOM 693 O O . PRO A 1 88 ? 7.525 3.743 15.135 1.00 84.06 88 PRO A O 1
ATOM 696 N N . SER A 1 89 ? 8.419 3.959 13.083 1.00 81.81 89 SER A N 1
ATOM 697 C CA . SER A 1 89 ? 9.815 3.735 13.489 1.00 81.81 89 SER A CA 1
ATOM 698 C C . SER A 1 89 ? 10.277 4.661 14.619 1.00 81.81 89 SER A C 1
ATOM 700 O O . SER A 1 89 ? 11.123 4.277 15.425 1.00 81.81 89 SER A O 1
ATOM 702 N N . SER A 1 90 ? 9.688 5.856 14.728 1.00 83.06 90 SER A N 1
ATOM 703 C CA . SER A 1 90 ? 9.949 6.814 15.811 1.00 83.06 90 SER A CA 1
ATOM 704 C C . SER A 1 90 ? 9.636 6.265 17.206 1.00 83.06 90 SER A C 1
ATOM 706 O O . SER A 1 90 ? 10.281 6.664 18.175 1.00 83.06 90 SER A O 1
ATOM 708 N N . TYR A 1 91 ? 8.683 5.339 17.325 1.00 82.12 91 TYR A N 1
ATOM 709 C CA . TYR A 1 91 ? 8.364 4.690 18.596 1.00 82.12 91 TYR A CA 1
ATOM 710 C C . TYR A 1 91 ? 9.269 3.489 18.886 1.00 82.12 91 TYR A C 1
ATOM 712 O O . TYR A 1 91 ? 9.529 3.196 20.049 1.00 82.12 91 TYR A O 1
ATOM 720 N N . ILE A 1 92 ? 9.766 2.812 17.847 1.00 74.00 92 ILE A N 1
ATOM 721 C CA . ILE A 1 92 ? 10.623 1.624 17.977 1.00 74.00 92 ILE A CA 1
ATOM 722 C C . ILE A 1 92 ? 12.055 2.024 18.363 1.00 74.00 92 ILE A C 1
ATOM 724 O O . ILE A 1 92 ? 12.673 1.393 19.216 1.00 74.00 92 ILE A O 1
ATOM 728 N N . LEU A 1 93 ? 12.584 3.099 17.772 1.00 74.69 93 LEU A N 1
ATOM 729 C CA . LEU A 1 93 ? 13.979 3.519 17.958 1.00 74.69 93 LEU A CA 1
ATOM 730 C C . LEU A 1 93 ? 14.238 4.293 19.261 1.00 74.69 93 LEU A C 1
ATOM 732 O O . LEU A 1 93 ? 15.376 4.651 19.537 1.00 74.69 93 LEU A O 1
ATOM 736 N N . ARG A 1 94 ? 13.211 4.537 20.083 1.00 62.72 94 ARG A N 1
ATOM 737 C CA . ARG A 1 94 ? 13.321 5.336 21.316 1.00 62.72 94 ARG A CA 1
ATOM 738 C C . ARG A 1 94 ? 13.963 4.595 22.502 1.00 62.72 94 ARG A C 1
ATOM 740 O O . ARG A 1 94 ? 14.137 5.200 23.553 1.00 62.72 94 ARG A O 1
ATOM 747 N N . TYR A 1 95 ? 14.287 3.311 22.340 1.00 56.59 95 TYR A N 1
ATOM 748 C CA . TYR A 1 95 ? 14.860 2.433 23.373 1.00 56.59 95 TYR A CA 1
ATOM 749 C C . TYR A 1 95 ? 16.316 2.009 23.097 1.00 56.59 95 TYR A C 1
ATOM 751 O O . TYR A 1 95 ? 16.771 0.993 23.624 1.00 56.59 95 TYR A O 1
ATOM 759 N N . ARG A 1 96 ? 17.056 2.767 22.282 1.00 52.34 96 ARG A N 1
ATOM 760 C CA . ARG A 1 96 ? 18.510 2.614 22.139 1.00 52.34 96 ARG A CA 1
ATOM 761 C C . ARG A 1 96 ? 19.246 3.869 22.563 1.00 52.34 96 ARG A C 1
ATOM 763 O O . ARG A 1 96 ? 18.786 4.962 22.172 1.00 52.34 96 ARG A O 1
#

Sequence (96 aa):
MLNETNHSITKDMLKDFCRSNFVSITAANATTGSFPSVDINHFFSQIGHSCSDMVMRCFWKSEEIDCKKWMNPTITQEGLCCTFNLMPSSYILRYR

Solvent-accessible surface area (backbone atoms only — not comparable to full-atom values): 6393 Å² total; per-residue (Å²): 137,82,62,73,68,60,57,54,52,53,54,51,52,49,50,59,64,72,61,73,69,79,69,76,81,70,82,79,73,82,65,89,68,79,70,72,91,74,59,64,67,59,48,30,69,72,74,38,76,55,65,57,77,74,44,86,78,36,73,57,96,88,38,82,49,63,42,71,78,43,45,41,80,45,80,53,99,93,34,54,44,68,39,70,75,70,77,59,65,78,70,68,62,71,82,114

InterPro domains:
  IPR001873 Epithelial sodium channel [PF00858] (32-85)

Secondary structure (DSSP, 8-state):
---HHHHHHHHHHHHHHHH--------S-----------HHHHHHHHSPPHHHH---EEETTEEE-HHHHEEEEEETTEEEEEETPPPHHHHGGG-

Mean predicted aligned error: 11.23 Å

Organism: Photinus pyralis (NCBI:txid7054)

Foldseek 3Di:
DDDVVLVVLLVVVVCVVVVPPPPPCPPPDPPVPPPPPDDVLVSLVVPPDDQCVPDVWDADPNDTDRSVVQWDWDQDPVGTDTDGNDDDVVVVPPPD

pLDDT: mean 77.31, std 17.05, range [33.44, 97.25]